Protein AF-A0A395HJ29-F1 (afdb_monomer_lite)

Sequence (76 aa):
KEQSQTQEVIDACQELTALLTEPHEWVANVAWGYVDSVVLSLVLEMKIHHHVLQAPGAISLLQLTERTGDSINLIS

Secondary structure (DSSP, 8-state):
-HHHHHHHHHHHHHHHHHHHS-HHHHHHHHHHHHHHHHHHHHHHHTTHHHHHHTSSSPPPHHHHHHHHT--HHHH-

pLDDT: mean 83.47, std 6.93, range [60.81, 94.25]

Structure (mmCIF, N/CA/C/O backbone):
data_AF-A0A395HJ29-F1
#
_entry.id   AF-A0A395HJ29-F1
#
loop_
_atom_site.group_PDB
_atom_site.id
_atom_site.type_symbol
_atom_site.label_atom_id
_atom_site.label_alt_id
_atom_site.label_comp_id
_atom_site.label_asym_id
_atom_site.label_entity_id
_atom_site.label_seq_id
_atom_site.pdbx_PDB_ins_code
_atom_site.Cartn_x
_atom_site.Cartn_y
_atom_site.Cartn_z
_atom_site.occupancy
_atom_site.B_iso_or_equiv
_atom_site.auth_seq_id
_atom_site.auth_comp_id
_atom_site.auth_asym_id
_atom_site.auth_atom_id
_atom_site.pdbx_PDB_model_num
ATOM 1 N N . LYS A 1 1 ? 8.364 2.417 28.017 1.00 60.81 1 LYS A N 1
ATOM 2 C CA . LYS A 1 1 ? 7.237 3.323 28.359 1.00 60.81 1 LYS A CA 1
ATOM 3 C C . LYS A 1 1 ? 6.636 3.940 27.100 1.00 60.81 1 LYS A C 1
ATOM 5 O O . LYS A 1 1 ? 5.459 3.716 26.887 1.00 60.81 1 LYS A O 1
ATOM 10 N N . GLU A 1 2 ? 7.423 4.588 26.237 1.00 62.00 2 GLU A N 1
ATOM 11 C CA . GLU A 1 2 ? 6.925 5.174 24.972 1.00 62.00 2 GLU A CA 1
ATOM 12 C C . GLU A 1 2 ? 6.291 4.142 24.021 1.00 62.00 2 GLU A C 1
ATOM 14 O O . GLU A 1 2 ? 5.171 4.349 23.580 1.00 62.00 2 GLU A O 1
ATOM 19 N N . GLN A 1 3 ? 6.914 2.972 23.819 1.00 69.00 3 GLN A N 1
ATOM 20 C CA . GLN A 1 3 ? 6.315 1.881 23.023 1.00 69.00 3 GLN A CA 1
ATOM 21 C C . GLN A 1 3 ? 4.932 1.419 23.522 1.00 69.00 3 GLN A C 1
ATOM 23 O O . GLN A 1 3 ? 4.105 1.012 22.717 1.00 69.00 3 GLN A O 1
ATOM 28 N N . SER A 1 4 ? 4.672 1.499 24.833 1.00 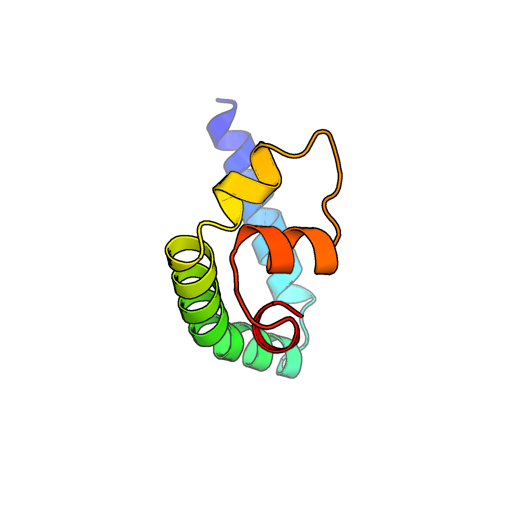83.75 4 SER A N 1
ATOM 29 C CA . SER A 1 4 ? 3.379 1.109 25.419 1.00 83.75 4 SER A CA 1
ATOM 30 C C . SER A 1 4 ? 2.285 2.110 25.056 1.00 83.75 4 SER A C 1
ATOM 32 O O . SER A 1 4 ? 1.177 1.716 24.728 1.00 83.75 4 SER A O 1
ATOM 34 N N . GLN A 1 5 ? 2.617 3.404 25.065 1.00 88.44 5 GLN A N 1
ATOM 35 C CA . GLN A 1 5 ? 1.679 4.472 24.718 1.00 88.44 5 GLN A CA 1
ATOM 36 C C . GLN A 1 5 ? 1.375 4.480 23.219 1.00 88.44 5 GLN A C 1
ATOM 38 O O . GLN A 1 5 ? 0.234 4.687 22.824 1.00 88.44 5 GLN A O 1
ATOM 43 N N . THR A 1 6 ? 2.378 4.212 22.375 1.00 89.62 6 THR A N 1
ATOM 44 C CA . THR A 1 6 ? 2.160 4.045 20.933 1.00 89.62 6 THR A CA 1
ATOM 45 C C . THR A 1 6 ? 1.200 2.892 20.650 1.00 89.62 6 THR A C 1
ATOM 47 O O . THR A 1 6 ? 0.304 3.049 19.827 1.00 89.62 6 THR A O 1
ATOM 50 N N . GLN A 1 7 ? 1.357 1.760 21.343 1.00 92.00 7 GLN A N 1
ATOM 51 C CA . GLN A 1 7 ? 0.479 0.608 21.147 1.00 92.00 7 GLN A CA 1
ATOM 52 C C . GLN A 1 7 ? -0.961 0.903 21.581 1.00 92.00 7 GLN A C 1
ATOM 54 O O . GLN A 1 7 ? -1.881 0.626 20.825 1.00 92.00 7 GLN A O 1
ATOM 59 N N . GLU A 1 8 ? -1.155 1.548 22.733 1.00 93.88 8 GLU A N 1
ATOM 60 C CA . GLU A 1 8 ? -2.489 1.952 23.205 1.00 93.88 8 GLU A CA 1
ATOM 61 C C . GLU A 1 8 ? -3.217 2.862 22.201 1.00 93.88 8 GLU A C 1
ATOM 63 O O . GLU A 1 8 ? -4.414 2.705 21.969 1.00 93.88 8 GLU A O 1
ATOM 68 N N . VAL A 1 9 ? -2.497 3.795 21.568 1.00 93.44 9 VAL A N 1
ATOM 69 C CA . VAL A 1 9 ? -3.067 4.658 20.522 1.00 93.44 9 VAL A CA 1
ATOM 70 C C . VAL A 1 9 ? -3.429 3.853 19.273 1.00 93.44 9 VAL A C 1
ATOM 72 O O . VAL A 1 9 ? -4.498 4.069 18.705 1.00 93.44 9 VAL A O 1
ATOM 75 N N . ILE A 1 10 ? -2.569 2.921 18.850 1.00 93.31 10 ILE A N 1
ATOM 76 C CA . ILE A 1 10 ? -2.840 2.046 17.699 1.00 93.31 10 ILE A CA 1
ATOM 77 C C . ILE A 1 10 ? -4.111 1.231 17.942 1.00 93.31 10 ILE A C 1
ATOM 79 O O . ILE A 1 10 ? -4.991 1.218 17.082 1.00 93.31 10 ILE A O 1
ATOM 83 N N . ASP A 1 11 ? -4.225 0.605 19.110 1.00 92.88 11 ASP A N 1
ATOM 84 C CA . ASP A 1 11 ? -5.356 -0.255 19.455 1.00 92.88 11 ASP A CA 1
ATOM 85 C C . ASP A 1 11 ? -6.667 0.550 19.476 1.00 92.88 11 ASP A C 1
ATOM 87 O O . ASP A 1 11 ? -7.660 0.145 18.870 1.00 92.88 11 ASP A O 1
ATOM 91 N N . ALA A 1 12 ? -6.653 1.751 20.067 1.00 94.25 12 ALA A N 1
ATOM 92 C CA . ALA A 1 12 ? -7.811 2.647 20.075 1.00 94.25 12 ALA A CA 1
ATOM 93 C C . ALA A 1 12 ? -8.221 3.101 18.661 1.00 94.25 12 ALA A C 1
ATOM 95 O O . ALA A 1 12 ? -9.410 3.186 18.345 1.00 94.25 12 ALA A O 1
ATOM 96 N N . CYS A 1 13 ? -7.254 3.378 17.780 1.00 92.62 13 CYS A N 1
ATOM 97 C CA . CYS A 1 13 ? -7.532 3.721 16.384 1.00 92.62 13 CYS A CA 1
ATOM 98 C C . CYS A 1 13 ? -8.123 2.540 15.601 1.00 92.62 13 CYS A C 1
ATOM 100 O O . CYS A 1 13 ? -9.013 2.743 14.770 1.00 92.62 13 CYS A O 1
ATOM 102 N N . GLN A 1 14 ? -7.655 1.317 15.857 1.00 88.50 14 GLN A N 1
ATOM 103 C CA . GLN A 1 14 ? -8.198 0.107 15.238 1.00 88.50 14 GLN A CA 1
ATOM 104 C C . GLN A 1 14 ? -9.639 -0.151 15.685 1.00 88.50 14 GLN A C 1
ATOM 106 O O . GLN A 1 14 ? -10.496 -0.417 14.843 1.00 88.50 14 GLN A O 1
ATOM 111 N N . GLU A 1 15 ? -9.926 -0.005 16.980 1.00 91.38 15 GLU A N 1
ATOM 112 C CA . GLU A 1 15 ? -11.280 -0.141 17.524 1.00 91.38 15 GLU A CA 1
ATOM 113 C C . GLU A 1 15 ? -12.229 0.908 16.930 1.00 91.38 15 GLU A C 1
ATOM 115 O O . GLU A 1 15 ? -13.311 0.570 16.447 1.00 91.38 15 GLU A O 1
ATOM 120 N N . LEU A 1 16 ? -11.797 2.171 16.868 1.00 91.44 16 LEU A N 1
ATOM 121 C CA . LEU A 1 16 ? -12.577 3.241 16.247 1.00 91.44 16 LEU A CA 1
ATOM 122 C C . LEU A 1 16 ? -12.852 2.957 14.765 1.00 91.44 16 LEU A C 1
ATOM 124 O O . LEU A 1 16 ? -13.973 3.146 14.298 1.00 91.44 16 LEU A O 1
ATOM 128 N N . THR A 1 17 ? -11.851 2.468 14.031 1.00 87.69 17 THR A N 1
ATOM 129 C CA . THR A 1 17 ? -12.011 2.088 12.620 1.00 87.69 17 THR A CA 1
ATOM 130 C C . THR A 1 17 ? -13.042 0.972 12.481 1.00 87.69 17 THR A C 1
ATOM 132 O O . THR A 1 17 ? -13.938 1.077 11.647 1.00 87.69 17 THR A O 1
ATOM 135 N N . ALA A 1 18 ? -12.986 -0.057 13.328 1.00 85.94 18 ALA A N 1
ATOM 136 C CA . ALA A 1 18 ? -13.940 -1.164 13.301 1.00 85.94 18 ALA A CA 1
ATOM 137 C C . ALA A 1 18 ? -15.386 -0.718 13.588 1.00 85.94 18 ALA A C 1
ATOM 139 O O . ALA A 1 18 ? -16.315 -1.268 13.005 1.00 85.94 18 ALA A O 1
ATOM 140 N N . LEU A 1 19 ? -15.577 0.284 14.451 1.00 88.50 19 LEU A N 1
ATOM 141 C CA . LEU A 1 19 ? -16.897 0.837 14.776 1.00 88.50 19 LEU A CA 1
ATOM 142 C C . LEU A 1 19 ? -17.473 1.734 13.673 1.00 88.50 19 LEU A C 1
ATOM 144 O O . LEU A 1 19 ? -18.692 1.816 13.536 1.00 88.50 19 LEU A O 1
ATOM 148 N N . LEU A 1 20 ? -16.613 2.432 12.929 1.00 90.12 20 LEU A N 1
ATOM 149 C CA . LEU A 1 20 ? -17.020 3.384 11.891 1.00 90.12 20 LEU A CA 1
ATOM 150 C C . LEU A 1 20 ? -17.130 2.763 10.495 1.00 90.12 20 LEU A C 1
ATOM 152 O O . LEU A 1 20 ? -17.828 3.318 9.652 1.00 90.12 20 LEU A O 1
ATOM 156 N N . THR A 1 21 ? -16.441 1.649 10.242 1.00 87.38 21 THR A N 1
ATOM 157 C CA . THR A 1 21 ? -16.425 0.995 8.926 1.00 87.38 21 THR A CA 1
ATOM 158 C C . THR A 1 21 ? -17.771 0.340 8.652 1.00 87.38 21 THR A C 1
ATOM 160 O O . THR A 1 21 ? -18.246 -0.484 9.439 1.00 87.38 21 THR A O 1
ATOM 163 N N . GLU A 1 22 ? -18.383 0.653 7.512 1.00 91.00 22 GLU A N 1
ATOM 164 C CA . GLU A 1 22 ? -19.629 -0.007 7.143 1.00 91.00 22 GLU A CA 1
ATOM 165 C C . GLU A 1 22 ? -19.388 -1.495 6.817 1.00 91.00 22 GLU A C 1
ATOM 167 O O . GLU A 1 22 ? -18.336 -1.859 6.286 1.00 91.00 22 GLU A O 1
ATOM 172 N N . PRO A 1 23 ? -20.358 -2.399 7.060 1.00 82.00 23 PRO A N 1
ATOM 173 C CA . PRO A 1 23 ? -20.150 -3.836 6.853 1.00 82.00 23 PRO A CA 1
ATOM 174 C C . PRO A 1 23 ? -19.673 -4.208 5.442 1.00 82.00 23 PRO A C 1
ATOM 176 O O . PRO A 1 23 ? -18.900 -5.148 5.270 1.00 82.00 23 PRO A O 1
ATOM 179 N N . HIS A 1 24 ? -20.118 -3.468 4.426 1.00 83.25 24 HIS A N 1
ATOM 180 C CA . HIS A 1 24 ? -19.729 -3.705 3.040 1.00 83.25 24 HIS A CA 1
ATOM 181 C C . HIS A 1 24 ? -18.284 -3.258 2.750 1.00 83.25 24 HIS A C 1
ATOM 183 O O . HIS A 1 24 ? -17.573 -3.929 2.002 1.00 83.25 24 HIS A O 1
ATOM 189 N N . GLU A 1 25 ? -17.823 -2.183 3.392 1.00 82.88 25 GLU A N 1
ATOM 190 C CA . GLU A 1 25 ? -16.435 -1.717 3.331 1.00 82.88 25 GLU A CA 1
ATOM 191 C C . GLU A 1 25 ? -15.502 -2.680 4.067 1.00 82.88 25 GLU A C 1
ATOM 193 O O . GLU A 1 25 ? -14.413 -2.978 3.584 1.00 82.88 25 GLU A O 1
ATOM 198 N N . TRP A 1 26 ? -15.943 -3.244 5.196 1.00 79.19 26 TRP A N 1
ATOM 199 C CA . TRP A 1 26 ? -15.161 -4.240 5.929 1.00 79.19 26 TRP A CA 1
ATOM 200 C C . TRP A 1 26 ? -14.915 -5.498 5.089 1.00 79.19 26 TRP A C 1
ATOM 202 O O . TRP A 1 26 ? -13.782 -5.969 4.989 1.00 79.19 26 TRP A O 1
ATOM 212 N N . VAL A 1 27 ? -15.956 -6.013 4.426 1.00 78.00 27 VAL A N 1
ATOM 213 C CA . VAL A 1 27 ? -15.829 -7.162 3.513 1.00 78.00 27 VAL A CA 1
ATOM 214 C C . VAL A 1 27 ? -14.894 -6.839 2.346 1.00 78.00 27 VAL A C 1
ATOM 216 O O . VAL A 1 27 ? -14.074 -7.681 1.978 1.00 78.00 27 VAL A O 1
ATOM 219 N N . ALA A 1 28 ? -14.975 -5.626 1.794 1.00 79.25 28 ALA A N 1
ATOM 220 C CA . ALA A 1 28 ? -14.053 -5.181 0.757 1.00 79.25 28 ALA A CA 1
ATOM 221 C C . ALA A 1 28 ? -12.604 -5.158 1.272 1.00 79.25 28 ALA A C 1
ATOM 223 O O . ALA A 1 28 ? -11.740 -5.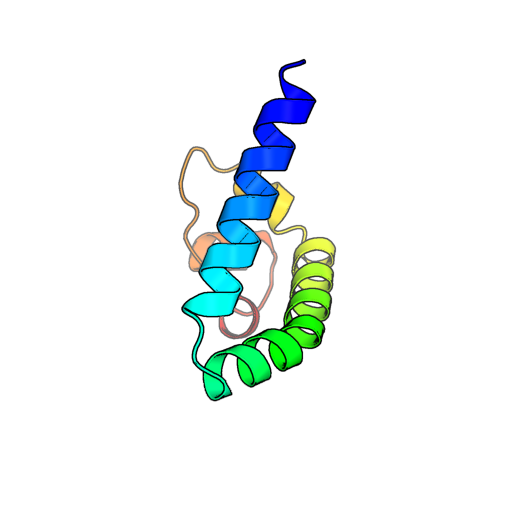768 0.651 1.00 79.25 28 ALA A O 1
ATOM 224 N N . ASN A 1 29 ? -12.341 -4.546 2.429 1.00 76.31 29 ASN A N 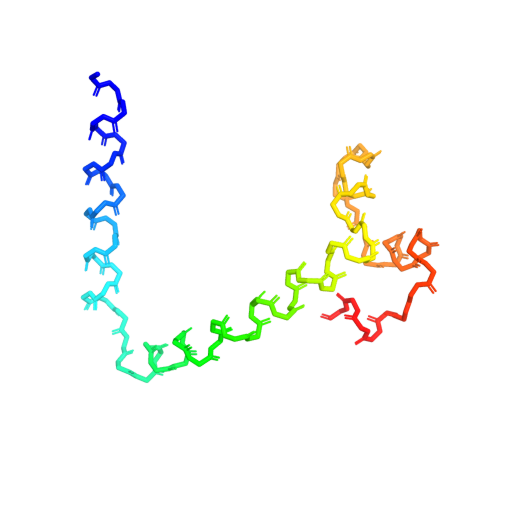1
ATOM 225 C CA . ASN A 1 29 ? -11.003 -4.461 3.029 1.00 76.31 29 ASN A CA 1
ATOM 226 C C . ASN A 1 29 ? -10.385 -5.843 3.283 1.00 76.31 29 ASN A C 1
ATOM 228 O O . ASN A 1 29 ? -9.208 -6.059 3.005 1.00 76.31 29 ASN A O 1
ATOM 232 N N . VAL A 1 30 ? -1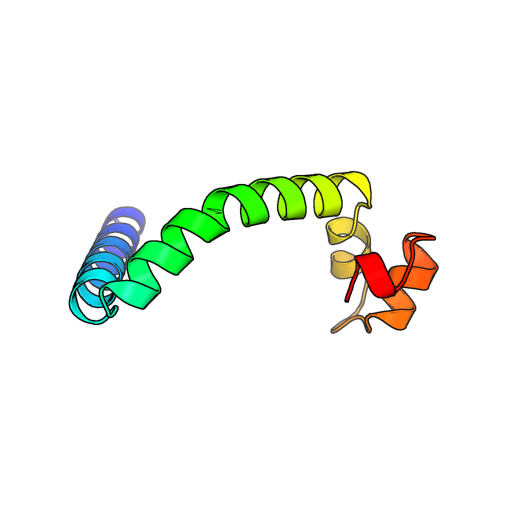1.181 -6.807 3.756 1.00 77.62 30 VAL A N 1
ATOM 233 C CA . VAL A 1 30 ? -10.717 -8.192 3.943 1.00 77.62 30 VAL A CA 1
ATOM 234 C C . VAL A 1 30 ? -10.387 -8.855 2.602 1.00 77.62 30 VAL A C 1
ATOM 236 O O . VAL A 1 30 ? -9.366 -9.534 2.490 1.00 77.62 30 VAL A O 1
ATOM 239 N N . ALA A 1 31 ? -11.211 -8.650 1.572 1.00 75.56 31 ALA A N 1
ATOM 240 C CA . ALA A 1 31 ? -10.960 -9.191 0.237 1.00 75.56 31 ALA A CA 1
ATOM 241 C C . ALA A 1 31 ? -9.709 -8.578 -0.426 1.00 75.56 31 ALA A C 1
ATOM 243 O O . ALA A 1 31 ? -8.979 -9.282 -1.129 1.00 75.56 31 ALA A O 1
ATOM 244 N N . TRP A 1 32 ? -9.421 -7.299 -0.160 1.00 77.88 32 TRP A N 1
ATOM 245 C CA . TRP A 1 32 ? -8.227 -6.610 -0.659 1.00 77.88 32 TRP A CA 1
ATOM 246 C C . TRP A 1 32 ? -6.920 -7.123 -0.043 1.00 77.88 32 TRP A C 1
ATOM 248 O O . TRP A 1 32 ? -5.888 -7.032 -0.699 1.00 77.88 32 TRP A O 1
ATOM 258 N N . GLY A 1 33 ? -6.938 -7.777 1.124 1.00 77.81 33 GLY A N 1
ATOM 259 C CA . GLY A 1 33 ? -5.709 -8.268 1.768 1.00 77.81 33 GLY A CA 1
ATOM 260 C C . GLY A 1 33 ? -4.881 -9.254 0.920 1.00 77.81 33 GLY A C 1
ATOM 261 O O . GLY A 1 33 ? -3.647 -9.262 0.988 1.00 77.81 33 GLY A O 1
ATOM 262 N N . TYR A 1 34 ? -5.526 -10.067 0.070 1.00 77.12 34 TYR A N 1
ATOM 263 C CA . TYR A 1 34 ? -4.807 -10.907 -0.902 1.00 77.12 34 TYR A CA 1
ATOM 264 C C . TYR A 1 34 ? -4.152 -10.065 -2.001 1.00 77.12 34 TYR A C 1
ATOM 266 O O . TYR A 1 34 ? -2.997 -10.299 -2.361 1.00 77.12 34 TYR A O 1
ATOM 274 N N . VAL A 1 35 ? -4.877 -9.068 -2.511 1.00 82.88 35 VAL A N 1
ATOM 275 C CA . VAL A 1 35 ? -4.373 -8.156 -3.541 1.00 82.88 35 VAL A CA 1
ATOM 276 C C . VAL A 1 35 ? -3.182 -7.367 -3.008 1.00 82.88 35 VAL A C 1
ATOM 278 O O . VAL A 1 35 ? -2.157 -7.326 -3.681 1.00 82.88 35 VAL A O 1
ATOM 281 N N . ASP A 1 36 ? -3.255 -6.852 -1.780 1.00 85.88 36 ASP A N 1
ATOM 282 C CA . ASP A 1 36 ? -2.150 -6.142 -1.126 1.00 85.88 36 ASP A CA 1
ATOM 283 C C . ASP A 1 36 ? -0.881 -6.998 -1.062 1.00 85.88 36 ASP A C 1
ATOM 285 O O . ASP A 1 36 ? 0.219 -6.515 -1.326 1.00 85.88 36 ASP A O 1
ATOM 289 N N . SER A 1 37 ? -1.021 -8.295 -0.779 1.00 85.62 37 SER A N 1
ATOM 290 C CA . SER A 1 37 ? 0.111 -9.230 -0.720 1.00 85.62 37 SER A CA 1
ATOM 291 C C . SER A 1 37 ? 0.761 -9.455 -2.093 1.00 85.62 37 SER A C 1
ATOM 293 O O . SER A 1 37 ? 1.990 -9.531 -2.208 1.00 85.62 37 SER A O 1
ATOM 295 N N . VAL A 1 38 ? -0.050 -9.544 -3.150 1.00 87.38 38 VAL A N 1
ATOM 296 C CA . VAL A 1 38 ? 0.428 -9.682 -4.536 1.00 87.38 38 VAL A CA 1
ATOM 297 C C . VAL A 1 38 ? 1.085 -8.386 -5.008 1.00 87.38 38 VAL A C 1
ATOM 299 O O . VAL A 1 38 ? 2.190 -8.425 -5.549 1.00 87.38 38 VAL A O 1
ATOM 302 N N . VAL A 1 39 ? 0.458 -7.238 -4.743 1.00 87.81 39 VAL A N 1
ATOM 303 C CA . VAL A 1 39 ? 1.000 -5.908 -5.053 1.00 87.81 39 VAL A CA 1
ATOM 304 C C . VAL A 1 39 ? 2.327 -5.688 -4.333 1.00 87.81 39 VAL A C 1
ATOM 306 O O . VAL A 1 39 ? 3.291 -5.250 -4.957 1.00 87.81 39 VAL A O 1
ATOM 309 N N . LEU A 1 40 ? 2.430 -6.049 -3.052 1.00 88.44 40 LEU A N 1
ATOM 310 C CA . LEU A 1 40 ? 3.682 -5.943 -2.303 1.00 88.44 40 LEU A CA 1
ATOM 311 C C . LEU A 1 40 ? 4.788 -6.800 -2.932 1.00 88.44 40 LEU A C 1
ATOM 313 O O . LEU A 1 40 ? 5.922 -6.343 -3.065 1.00 88.44 40 LEU A O 1
ATOM 317 N N . SER A 1 41 ? 4.456 -8.020 -3.358 1.00 88.81 41 SER A N 1
ATOM 318 C CA . SER A 1 41 ? 5.407 -8.917 -4.028 1.00 88.81 41 SER A CA 1
ATOM 319 C C . SER A 1 41 ? 5.914 -8.316 -5.343 1.00 88.81 41 SER A C 1
ATOM 321 O O . SER A 1 41 ? 7.122 -8.263 -5.571 1.00 88.81 41 SER A O 1
ATOM 323 N N . LEU A 1 42 ? 5.005 -7.767 -6.151 1.00 87.62 42 LEU A N 1
ATOM 324 C CA . LEU A 1 42 ? 5.305 -7.048 -7.392 1.00 87.62 42 LEU A CA 1
ATOM 325 C C . LEU A 1 42 ? 6.196 -5.817 -7.149 1.00 87.62 42 LEU A C 1
ATOM 327 O O . LEU A 1 42 ? 7.202 -5.627 -7.829 1.00 87.62 42 LEU A O 1
ATOM 331 N N . VAL A 1 43 ? 5.885 -5.002 -6.137 1.00 88.62 43 VAL A N 1
ATOM 332 C CA . VAL A 1 43 ? 6.675 -3.820 -5.734 1.00 88.62 43 VAL A CA 1
ATOM 333 C C . VAL A 1 43 ? 8.105 -4.194 -5.328 1.00 88.62 43 VAL A C 1
ATOM 335 O O . VAL A 1 43 ? 9.049 -3.431 -5.579 1.00 88.62 43 VAL A O 1
ATOM 338 N N . LEU A 1 44 ? 8.282 -5.349 -4.684 1.00 88.88 44 LEU A N 1
ATOM 339 C CA . LEU A 1 44 ? 9.594 -5.866 -4.301 1.00 88.88 44 LEU A CA 1
ATOM 340 C C . LEU A 1 44 ? 10.370 -6.395 -5.511 1.00 88.88 44 LEU A C 1
ATOM 342 O O . LEU A 1 44 ? 11.547 -6.057 -5.653 1.00 88.88 44 LEU A O 1
ATOM 346 N N . GLU A 1 45 ? 9.721 -7.158 -6.392 1.00 88.69 45 GLU A N 1
ATOM 347 C CA . GLU A 1 45 ? 10.317 -7.714 -7.614 1.00 88.69 45 GLU A CA 1
ATOM 348 C C . GLU A 1 45 ? 10.779 -6.612 -8.576 1.00 88.69 45 GLU A C 1
ATOM 350 O O . GLU A 1 45 ? 11.938 -6.599 -8.997 1.00 88.69 45 GLU A O 1
ATOM 355 N N . MET A 1 46 ? 9.927 -5.610 -8.807 1.00 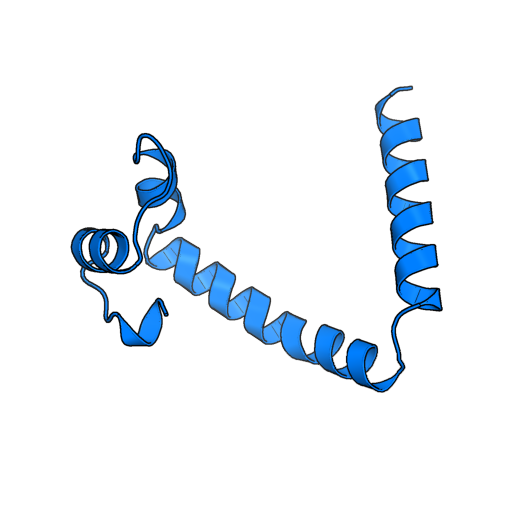86.62 46 MET A N 1
ATOM 356 C CA . MET A 1 46 ? 10.236 -4.420 -9.610 1.00 86.62 46 MET A CA 1
ATOM 357 C C . MET A 1 46 ? 11.172 -3.432 -8.899 1.00 86.62 46 MET A C 1
ATOM 359 O O . MET A 1 46 ? 11.537 -2.402 -9.459 1.00 86.62 46 MET A O 1
ATOM 363 N N . LYS A 1 47 ? 11.547 -3.692 -7.638 1.00 89.00 47 LYS A N 1
ATOM 364 C CA . LYS A 1 47 ? 12.404 -2.816 -6.819 1.00 89.00 47 LYS A CA 1
ATOM 365 C C . LYS A 1 47 ? 11.917 -1.363 -6.758 1.00 89.00 47 LYS A C 1
ATOM 367 O O . LYS A 1 47 ? 12.720 -0.449 -6.561 1.00 89.00 47 LYS A O 1
ATOM 372 N N . ILE A 1 48 ? 10.604 -1.136 -6.843 1.00 86.38 48 ILE A N 1
ATOM 373 C CA . ILE A 1 48 ? 9.993 0.205 -6.843 1.00 86.38 48 ILE A CA 1
ATOM 374 C C . ILE A 1 48 ? 10.465 1.023 -5.634 1.00 86.38 48 ILE A C 1
ATOM 376 O O . ILE A 1 48 ? 10.849 2.182 -5.773 1.00 86.38 48 ILE A O 1
ATOM 380 N N . HIS A 1 49 ? 10.543 0.393 -4.461 1.00 84.81 49 HIS A N 1
ATOM 381 C CA . HIS A 1 49 ? 11.043 1.004 -3.228 1.00 84.81 49 HIS A CA 1
ATOM 382 C C . HIS A 1 49 ? 12.460 1.602 -3.357 1.00 84.81 49 HIS A C 1
ATOM 384 O O . HIS A 1 49 ? 12.718 2.671 -2.808 1.00 84.81 49 HIS A O 1
ATOM 390 N N . HIS A 1 50 ? 13.365 0.983 -4.125 1.00 85.56 50 HIS A N 1
ATOM 391 C CA . HIS A 1 50 ? 14.702 1.535 -4.375 1.00 85.56 50 HIS A CA 1
ATOM 392 C C . HIS A 1 50 ? 14.642 2.781 -5.264 1.00 85.56 50 HIS A C 1
ATOM 394 O O . HIS A 1 50 ? 15.343 3.759 -5.011 1.00 85.56 50 HIS A O 1
ATOM 400 N N . HIS A 1 51 ? 13.788 2.770 -6.289 1.00 83.19 51 HIS A N 1
ATOM 401 C CA . HIS A 1 51 ? 13.650 3.890 -7.220 1.00 83.19 51 HIS A CA 1
ATOM 402 C C . HIS A 1 51 ? 12.975 5.110 -6.588 1.00 83.19 51 HIS A C 1
A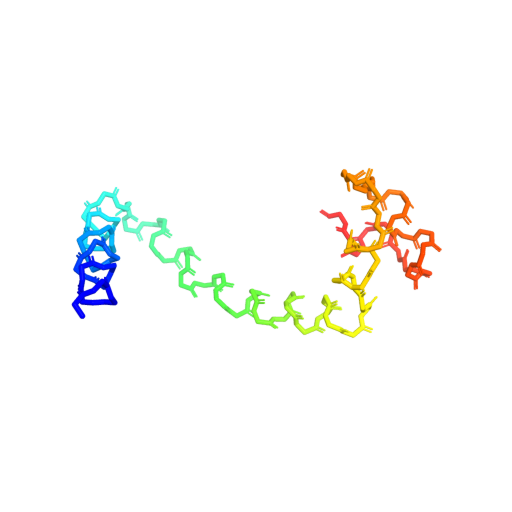TOM 404 O O . HIS A 1 51 ? 13.349 6.238 -6.918 1.00 83.19 51 HIS A O 1
ATOM 410 N N . VAL A 1 52 ? 12.025 4.881 -5.674 1.00 82.62 52 VAL A N 1
ATOM 411 C CA . VAL A 1 52 ? 11.346 5.924 -4.890 1.00 82.62 52 VAL A CA 1
ATOM 412 C C . VAL A 1 52 ? 12.313 6.566 -3.895 1.00 82.62 52 VAL A C 1
ATOM 414 O O . VAL A 1 52 ? 12.427 7.786 -3.868 1.00 82.62 52 VAL A O 1
ATOM 417 N N . LEU A 1 53 ? 13.069 5.771 -3.126 1.00 79.38 53 LEU A N 1
ATOM 418 C CA . LEU A 1 53 ? 14.009 6.294 -2.120 1.00 79.38 53 LEU A CA 1
ATOM 419 C C . LEU A 1 53 ? 15.178 7.088 -2.722 1.00 79.38 53 LEU A C 1
ATOM 421 O O . LEU A 1 53 ? 15.757 7.940 -2.054 1.00 79.38 53 LEU A O 1
ATOM 425 N N . GLN A 1 54 ? 15.537 6.814 -3.977 1.00 76.19 54 GLN A N 1
ATOM 426 C CA . GLN A 1 54 ? 16.601 7.524 -4.692 1.00 76.19 54 GLN A CA 1
ATOM 427 C C . GLN A 1 54 ? 16.124 8.804 -5.396 1.00 76.19 54 GLN A C 1
ATOM 429 O O . GLN A 1 54 ? 16.947 9.545 -5.938 1.00 76.19 54 GLN A O 1
ATOM 434 N N . ALA A 1 55 ? 14.817 9.074 -5.442 1.00 75.25 55 ALA A N 1
ATOM 435 C CA . ALA A 1 55 ? 14.295 10.311 -6.007 1.00 75.25 55 ALA A CA 1
ATOM 436 C C . ALA A 1 55 ? 14.339 11.435 -4.951 1.00 75.25 55 ALA A C 1
ATOM 438 O O . ALA A 1 55 ? 13.867 11.241 -3.831 1.00 75.25 55 ALA A O 1
ATOM 439 N N . PRO A 1 56 ? 14.875 12.628 -5.274 1.00 70.81 56 PRO A N 1
ATOM 440 C CA . PRO A 1 56 ? 14.820 13.781 -4.383 1.00 70.81 56 PRO A CA 1
ATOM 441 C C . PRO A 1 56 ? 13.402 14.380 -4.401 1.00 70.81 56 PRO A C 1
ATOM 443 O O . PRO A 1 56 ? 13.169 15.433 -4.987 1.00 70.81 56 PRO A O 1
ATOM 446 N N . GLY A 1 57 ? 12.435 13.675 -3.806 1.00 78.62 57 GLY A N 1
ATOM 447 C CA . GLY A 1 57 ? 11.026 14.072 -3.738 1.00 78.62 57 GLY A CA 1
ATOM 448 C C . GLY A 1 57 ? 10.070 13.061 -4.374 1.00 78.62 57 GLY A C 1
ATOM 449 O O . GLY A 1 57 ? 10.381 11.879 -4.498 1.00 78.62 57 GLY A O 1
ATOM 450 N N . ALA A 1 58 ? 8.880 13.527 -4.759 1.00 80.88 58 ALA A N 1
ATOM 451 C CA . ALA A 1 58 ? 7.894 12.686 -5.431 1.00 80.88 58 ALA A CA 1
ATOM 452 C C . ALA A 1 58 ? 8.412 12.235 -6.808 1.00 80.88 58 ALA A C 1
ATOM 454 O O . ALA A 1 58 ? 8.910 13.048 -7.588 1.00 80.88 58 ALA A O 1
ATOM 455 N N . ILE A 1 59 ? 8.271 10.944 -7.109 1.00 85.25 59 ILE A N 1
ATOM 456 C CA . ILE A 1 59 ? 8.553 10.369 -8.426 1.00 85.25 59 ILE A CA 1
ATOM 457 C C . ILE A 1 59 ? 7.244 10.249 -9.211 1.00 85.25 59 ILE A C 1
ATOM 459 O O . ILE A 1 59 ? 6.228 9.827 -8.658 1.00 85.25 59 ILE A O 1
ATOM 463 N N . SER A 1 60 ? 7.239 10.634 -10.488 1.00 86.94 60 SER A N 1
ATOM 464 C CA . SER A 1 60 ? 6.057 10.427 -11.333 1.00 86.94 60 SER A CA 1
ATOM 465 C C . SER A 1 60 ? 5.940 8.961 -11.768 1.00 86.94 60 SER A C 1
ATOM 467 O O . SER A 1 60 ? 6.944 8.258 -11.885 1.00 86.94 60 SER A O 1
ATOM 469 N N . LEU A 1 61 ? 4.723 8.494 -12.073 1.00 84.44 61 LEU A N 1
ATOM 470 C CA . LEU A 1 61 ? 4.503 7.133 -12.594 1.00 84.44 61 LEU A CA 1
ATOM 471 C C . LEU A 1 61 ? 5.288 6.877 -13.895 1.00 84.44 61 LEU A C 1
ATOM 473 O O . LEU A 1 61 ? 5.819 5.788 -14.103 1.00 84.44 61 LEU A O 1
ATOM 477 N N . LEU A 1 62 ? 5.438 7.901 -14.743 1.00 86.06 62 LEU A N 1
ATOM 478 C CA . LEU A 1 62 ? 6.251 7.817 -15.959 1.00 86.06 62 LEU A CA 1
ATOM 479 C C . LEU A 1 62 ? 7.744 7.627 -15.637 1.00 86.06 62 LEU A C 1
ATOM 481 O O . LEU A 1 62 ? 8.406 6.769 -16.201 1.00 86.06 62 LEU A O 1
ATOM 485 N N . GLN A 1 63 ? 8.277 8.372 -14.668 1.00 84.81 63 GLN A N 1
ATOM 486 C CA . GLN A 1 63 ? 9.671 8.203 -14.247 1.00 84.81 63 GLN A CA 1
ATOM 487 C C . GLN A 1 63 ? 9.912 6.844 -13.583 1.00 84.81 63 GLN A C 1
ATOM 489 O O . GLN A 1 63 ? 11.005 6.289 -13.681 1.00 84.81 63 GLN A O 1
ATOM 494 N N . LEU A 1 64 ? 8.911 6.308 -12.882 1.00 86.06 64 LEU A N 1
ATOM 495 C CA . LEU A 1 64 ? 9.006 4.998 -12.252 1.00 86.06 64 LEU A CA 1
ATOM 496 C C . LEU A 1 64 ? 8.987 3.869 -13.292 1.00 86.06 64 LEU A C 1
ATOM 498 O O . LEU A 1 64 ? 9.802 2.955 -13.197 1.00 86.06 64 LEU A O 1
ATOM 502 N N . THR A 1 65 ? 8.128 3.959 -14.309 1.00 86.88 65 THR A N 1
ATOM 503 C CA . THR A 1 65 ? 8.080 3.003 -15.436 1.00 86.88 65 THR A CA 1
ATOM 504 C C . THR A 1 65 ? 9.375 3.011 -16.245 1.00 86.88 65 THR A C 1
ATOM 506 O O . THR A 1 65 ? 9.937 1.953 -16.511 1.00 86.88 65 THR A O 1
ATOM 509 N N . GLU A 1 66 ? 9.944 4.185 -16.529 1.00 85.12 66 GLU A N 1
ATOM 510 C CA . GLU A 1 66 ? 11.254 4.303 -17.190 1.00 85.12 66 GLU A CA 1
ATOM 511 C C . GLU A 1 66 ? 12.392 3.648 -16.392 1.00 85.12 66 GLU A C 1
ATOM 513 O O . GLU A 1 66 ? 13.298 3.050 -16.971 1.00 85.12 66 GLU A O 1
ATOM 518 N N . ARG A 1 67 ? 12.365 3.752 -15.057 1.00 84.25 67 ARG A N 1
ATOM 519 C CA . ARG A 1 67 ? 13.415 3.207 -14.178 1.00 84.25 67 ARG A CA 1
ATOM 520 C C . ARG A 1 67 ? 13.291 1.708 -13.924 1.00 84.25 67 ARG A C 1
ATOM 522 O O . ARG A 1 67 ? 14.309 1.061 -13.691 1.00 84.25 67 ARG A O 1
ATOM 529 N N . THR A 1 68 ? 12.068 1.191 -13.935 1.00 82.75 68 THR A N 1
ATOM 530 C CA . THR A 1 68 ? 11.768 -0.236 -13.741 1.00 82.75 68 THR A CA 1
ATOM 531 C C . THR A 1 68 ? 11.834 -1.016 -15.054 1.00 82.75 68 THR A C 1
ATOM 533 O O . THR A 1 68 ? 12.129 -2.206 -15.039 1.00 82.75 68 THR A O 1
ATOM 536 N N . GLY A 1 69 ? 11.638 -0.343 -16.194 1.00 80.19 69 GLY A N 1
ATOM 537 C CA . GLY A 1 69 ? 11.510 -0.985 -17.503 1.00 80.19 69 GLY A CA 1
ATOM 538 C C . GLY A 1 69 ? 10.143 -1.640 -17.719 1.00 80.19 69 GLY A C 1
ATOM 539 O O . GLY A 1 69 ? 9.982 -2.393 -18.679 1.00 80.19 69 GLY A O 1
ATOM 540 N N . ASP A 1 70 ? 9.180 -1.358 -16.840 1.00 80.25 70 ASP A N 1
ATOM 541 C CA . ASP A 1 70 ? 7.877 -2.012 -16.793 1.00 80.25 70 ASP A CA 1
ATOM 542 C C . ASP A 1 70 ? 6.748 -1.184 -17.417 1.00 80.25 70 ASP A C 1
ATOM 544 O O . ASP A 1 70 ? 6.862 0.016 -17.685 1.00 80.25 70 ASP A O 1
ATOM 548 N N . SER A 1 71 ? 5.623 -1.854 -17.670 1.00 78.38 71 SER A N 1
ATOM 549 C CA . SER A 1 71 ? 4.447 -1.244 -18.293 1.00 78.38 71 SER A CA 1
ATOM 550 C C . SER A 1 71 ? 3.761 -0.244 -17.365 1.00 78.38 71 SER A C 1
ATOM 552 O O . SER A 1 71 ? 3.443 -0.558 -16.219 1.00 78.38 71 SER A O 1
ATOM 554 N N . ILE A 1 72 ? 3.409 0.932 -17.895 1.00 78.31 72 ILE A N 1
ATOM 555 C CA . ILE A 1 72 ? 2.605 1.919 -17.161 1.00 78.31 72 ILE A CA 1
ATOM 556 C C . ILE A 1 72 ? 1.271 1.348 -16.694 1.00 78.31 72 ILE A C 1
ATOM 558 O O . ILE A 1 72 ? 0.867 1.651 -15.585 1.00 78.31 72 ILE A O 1
ATOM 562 N N . ASN A 1 73 ? 0.664 0.445 -17.469 1.00 79.81 73 ASN A N 1
ATOM 563 C CA . ASN A 1 73 ? -0.603 -0.196 -17.113 1.00 79.81 73 ASN A CA 1
ATOM 564 C C . ASN A 1 73 ? -0.476 -1.190 -15.946 1.00 79.81 73 ASN A C 1
ATOM 566 O O . ASN A 1 73 ? -1.491 -1.616 -15.410 1.00 79.81 73 ASN A O 1
ATOM 570 N N . LEU A 1 74 ? 0.744 -1.626 -15.613 1.00 76.88 74 LEU A N 1
ATOM 571 C CA . LEU A 1 74 ? 1.011 -2.499 -14.467 1.00 76.88 74 LEU A CA 1
ATOM 572 C C . LEU A 1 74 ? 1.284 -1.686 -13.193 1.00 76.88 74 LEU A C 1
ATOM 574 O O . LEU A 1 74 ? 1.031 -2.163 -12.092 1.00 76.88 74 LEU A O 1
ATOM 578 N N . ILE A 1 75 ? 1.827 -0.477 -13.352 1.00 76.00 75 ILE A N 1
ATOM 579 C CA . ILE A 1 75 ? 2.255 0.399 -12.254 1.00 76.00 75 ILE A CA 1
ATOM 580 C C . ILE A 1 75 ? 1.169 1.429 -11.878 1.00 76.00 75 ILE A C 1
ATOM 582 O O . ILE A 1 75 ? 1.178 1.921 -10.750 1.00 76.00 75 ILE A O 1
ATOM 586 N N . SER A 1 76 ? 0.260 1.770 -12.802 1.00 66.44 76 SER A N 1
ATOM 587 C CA . SER A 1 76 ? -0.880 2.683 -12.599 1.00 66.44 76 SER A CA 1
ATOM 588 C C . SER A 1 76 ? -2.076 2.005 -11.949 1.00 66.44 76 SER A C 1
ATOM 590 O O . SER A 1 76 ? -2.682 2.645 -11.066 1.00 66.44 76 SER A O 1
#

InterPro domains:
  IPR036390 Winged helix DNA-binding domain superfamily [SSF46785] (16-70)

Organism: Aspergillus homomorphus (strain CBS 101889) (NCBI:txid1450537)

Foldseek 3Di:
DVVVVVVVVVVVVVVVCVVPQDPVNVVVVVVCVVVVVVVVVVCVVLVLVVVCVPDPDDDDLVNSCVSSVDDSVVSD

Radius of gyration: 17.51 Å; chains: 1; bounding box: 37×25×47 Å